Protein AF-A0A3D1SUF3-F1 (afdb_monomer)

Nearest PDB structures (foldseek):
  3ow8-assembly1_A  TM=9.726E-01  e=8.743E-12  Homo sapiens
  2co0-assembly2_C  TM=9.734E-01  e=1.082E-10  Homo sapiens
  3mxx-assembly1_A  TM=9.698E-01  e=1.025E-10  Homo sapiens
  4cy5-assembly1_A  TM=9.777E-01  e=2.897E-10  Drosophila melanogaster
  7n61-assembly1_0D  TM=6.664E-01  e=2.583E-09  Chlamydomonas reinhardtii

pLDDT: mean 94.53, std 3.99, range [76.62, 98.44]

Foldseek 3Di:
DAQLVNQWDWDWAQQQKIWIAGPVVRDTPDIARNVQGGWQEWEAQLVRQWIWTWHQCQWIWIAGPVVSDGPDIAPHDNGGWNYWYADNVNQWIWIDGPNGWIWIAGPVVRDTPDID

Solvent-accessible surface area (backbone atoms only — not comparable to full-atom values): 6037 Å² total; per-residue (Å²): 79,61,31,72,86,57,54,35,36,45,44,54,37,77,84,14,37,36,39,33,28,34,58,86,78,76,37,82,75,47,76,45,76,66,82,34,40,33,35,69,21,54,26,45,26,62,85,51,50,39,36,38,38,17,15,58,68,8,31,34,39,34,28,36,61,92,80,71,39,77,77,44,77,38,91,65,43,95,26,41,32,65,39,46,42,48,36,85,81,47,54,31,36,40,38,31,30,76,67,75,40,38,38,34,30,34,60,88,78,65,41,81,72,47,80,84

Mean predicted aligned error: 2.92 Å

Secondary structure (DSSP, 8-state):
-B-TTSSEEEEE-TTSEEEEEETTTTEEEEEEE-SSSS--EEEE-TTSSEEEEE-TTS-EEEEETTTTEEEEEE---SS-EEEEEE-TTSSEEEEEETTS-EEEEETTT--EEEE-

Structure (mmCIF, N/CA/C/O backbone):
data_AF-A0A3D1SUF3-F1
#
_entry.id   AF-A0A3D1SUF3-F1
#
loop_
_atom_site.group_PDB
_atom_site.id
_atom_site.type_symbol
_atom_site.label_atom_id
_atom_site.label_alt_id
_atom_site.label_comp_id
_atom_site.label_asym_id
_atom_site.label_entity_id
_atom_site.label_seq_id
_atom_site.pdbx_PDB_ins_code
_atom_site.Cartn_x
_atom_site.Cartn_y
_atom_site.Cartn_z
_atom_site.occupancy
_atom_site.B_iso_or_equiv
_atom_site.auth_seq_id
_atom_site.auth_comp_id
_atom_site.auth_asym_id
_atom_site.auth_atom_id
_atom_site.pdbx_PDB_model_num
ATOM 1 N N . ALA A 1 1 ? -5.799 10.281 4.365 1.00 94.00 1 ALA A N 1
ATOM 2 C CA . ALA A 1 1 ? -6.679 9.408 3.563 1.00 94.00 1 ALA A CA 1
ATOM 3 C C . ALA A 1 1 ? -7.721 8.761 4.471 1.00 94.00 1 ALA A C 1
ATOM 5 O O . ALA A 1 1 ? -7.335 8.143 5.459 1.00 94.00 1 ALA A O 1
ATOM 6 N N . PHE A 1 2 ? -9.012 8.923 4.173 1.00 97.25 2 PHE A N 1
ATOM 7 C CA . PHE A 1 2 ? -10.085 8.239 4.905 1.00 97.25 2 PHE A CA 1
ATOM 8 C C . PHE A 1 2 ? -10.158 6.762 4.514 1.00 97.25 2 PHE A C 1
ATOM 10 O O . PHE A 1 2 ? -9.961 6.434 3.341 1.00 97.25 2 PHE A O 1
ATOM 17 N N . ALA A 1 3 ? -10.454 5.901 5.486 1.00 96.81 3 ALA A N 1
ATOM 18 C CA . ALA A 1 3 ? -10.879 4.534 5.221 1.00 96.81 3 ALA A CA 1
ATOM 19 C C . ALA A 1 3 ? -12.229 4.529 4.470 1.00 96.81 3 ALA A C 1
ATOM 21 O O . ALA A 1 3 ? -12.976 5.507 4.563 1.00 96.81 3 ALA A O 1
ATOM 22 N N . PRO A 1 4 ? -12.568 3.460 3.724 1.00 96.56 4 PRO A N 1
ATOM 23 C CA . PRO A 1 4 ? -13.765 3.429 2.875 1.00 96.56 4 PRO A CA 1
ATOM 24 C C . PRO A 1 4 ? -15.084 3.607 3.636 1.00 96.56 4 PRO A C 1
ATOM 26 O O . PRO A 1 4 ? -16.040 4.152 3.094 1.00 96.56 4 PRO A O 1
ATOM 29 N N . ASP A 1 5 ? -15.130 3.158 4.889 1.00 96.12 5 ASP A N 1
ATOM 30 C CA . ASP A 1 5 ? -16.277 3.302 5.790 1.00 96.12 5 ASP A CA 1
ATOM 31 C C . ASP A 1 5 ? -16.317 4.665 6.509 1.00 96.12 5 ASP A C 1
ATOM 33 O O . ASP A 1 5 ? -17.262 4.954 7.240 1.00 96.12 5 ASP A O 1
ATOM 37 N N . GLY A 1 6 ? -15.287 5.497 6.324 1.00 95.81 6 GLY A N 1
ATOM 38 C CA . GLY A 1 6 ? -15.130 6.797 6.969 1.00 95.81 6 GLY A CA 1
ATOM 39 C C . GLY A 1 6 ? -14.806 6.742 8.464 1.00 95.81 6 GLY A C 1
ATOM 40 O O . GLY A 1 6 ? -14.712 7.798 9.087 1.00 95.81 6 GLY A O 1
ATOM 41 N N . SER A 1 7 ? -14.620 5.559 9.059 1.00 96.06 7 SER A N 1
ATOM 42 C CA . SER A 1 7 ? -14.416 5.424 10.509 1.00 96.06 7 SER A CA 1
ATOM 43 C C . SER A 1 7 ? -13.001 5.808 10.947 1.00 96.06 7 SER A C 1
ATOM 45 O O . SER A 1 7 ? -12.801 6.309 12.059 1.00 96.06 7 SER A O 1
ATOM 47 N N . LEU A 1 8 ? -12.024 5.611 10.056 1.00 97.12 8 LEU A N 1
ATOM 48 C CA . LEU A 1 8 ? -10.613 5.890 10.294 1.00 97.12 8 LEU A CA 1
ATOM 49 C C . LEU A 1 8 ? -10.055 6.929 9.320 1.00 97.12 8 LEU A C 1
ATOM 51 O O . LEU A 1 8 ? -10.396 6.967 8.136 1.00 97.12 8 LEU A O 1
ATOM 55 N N . LEU A 1 9 ? -9.114 7.727 9.818 1.00 97.06 9 LEU A N 1
ATOM 56 C CA . LEU A 1 9 ? -8.300 8.644 9.034 1.00 97.06 9 LEU A CA 1
ATOM 57 C C . LEU A 1 9 ? -6.825 8.267 9.180 1.00 97.06 9 LEU A C 1
ATOM 59 O O . LEU A 1 9 ? -6.279 8.277 10.280 1.00 97.06 9 LEU A O 1
ATOM 63 N N . ALA A 1 10 ? -6.175 7.973 8.056 1.00 96.38 10 ALA A N 1
ATOM 64 C CA . ALA A 1 10 ? -4.727 7.834 7.979 1.00 96.38 10 ALA A CA 1
ATOM 65 C C . ALA A 1 10 ? -4.079 9.180 7.641 1.00 96.38 10 ALA A C 1
ATOM 67 O O . ALA A 1 10 ? -4.452 9.830 6.657 1.00 96.38 10 ALA A O 1
ATOM 68 N N . HIS A 1 11 ? -3.089 9.567 8.430 1.00 93.50 11 HIS A N 1
ATOM 69 C CA . HIS A 1 11 ? -2.257 10.745 8.241 1.00 93.50 11 HIS A CA 1
ATOM 70 C C . HIS A 1 11 ? -0.793 10.308 8.190 1.00 93.50 11 HIS A C 1
ATOM 72 O O . HIS A 1 11 ? -0.360 9.546 9.046 1.00 93.50 11 HIS A O 1
ATOM 78 N N . GLY A 1 12 ? -0.045 10.785 7.201 1.00 90.62 12 GLY A N 1
ATOM 79 C CA . GLY A 1 12 ? 1.389 10.558 7.063 1.00 90.62 12 GLY A CA 1
ATOM 80 C C . GLY A 1 12 ? 2.091 11.906 7.004 1.00 90.62 12 GLY A C 1
ATOM 81 O O . GLY A 1 12 ? 1.540 12.837 6.414 1.00 90.62 12 GLY A O 1
ATOM 82 N N . GLY A 1 13 ? 3.250 12.015 7.647 1.00 84.25 13 GLY A N 1
ATOM 83 C CA . GLY A 1 13 ? 4.026 13.252 7.716 1.00 84.25 13 GLY A CA 1
ATOM 84 C C . GLY A 1 13 ? 5.508 13.051 7.407 1.00 84.25 13 GLY A C 1
ATOM 85 O O . GLY A 1 13 ? 5.945 11.970 7.002 1.00 84.25 13 GLY A O 1
ATOM 86 N N . ASP A 1 14 ? 6.285 14.112 7.625 1.00 87.31 14 ASP A N 1
ATOM 87 C CA . ASP A 1 14 ? 7.736 14.136 7.388 1.00 87.31 14 ASP A CA 1
ATOM 88 C C . ASP A 1 14 ? 8.538 13.359 8.446 1.00 87.31 14 ASP A C 1
ATOM 90 O O . ASP A 1 14 ? 9.717 13.066 8.255 1.00 87.31 14 ASP A O 1
ATOM 94 N N . ASP A 1 15 ? 7.898 12.983 9.553 1.00 88.31 15 ASP A N 1
ATOM 95 C CA . ASP A 1 15 ? 8.476 12.211 10.657 1.00 88.31 15 ASP A CA 1
ATOM 96 C C . ASP A 1 15 ? 8.566 10.699 10.374 1.00 88.31 15 ASP A C 1
ATOM 98 O O . ASP A 1 15 ? 8.943 9.923 11.253 1.00 88.31 15 ASP A O 1
ATOM 102 N N . ALA A 1 16 ? 8.245 10.277 9.146 1.00 88.56 16 ALA A N 1
ATOM 103 C CA . ALA A 1 16 ? 8.172 8.880 8.719 1.00 88.56 16 ALA A CA 1
ATOM 104 C C . ALA A 1 16 ? 7.161 8.033 9.507 1.00 88.56 16 ALA A C 1
ATOM 106 O O . ALA A 1 16 ? 7.254 6.799 9.530 1.00 88.56 16 ALA A O 1
ATOM 107 N N . LEU A 1 17 ? 6.189 8.683 10.149 1.00 92.75 17 LEU A N 1
ATOM 108 C CA . LEU A 1 17 ? 5.110 8.023 10.860 1.00 92.75 17 LEU A CA 1
ATOM 109 C C . LEU A 1 17 ? 3.813 8.116 10.066 1.00 92.75 17 LEU A C 1
ATOM 111 O O . LEU A 1 17 ? 3.513 9.101 9.390 1.00 92.75 17 LEU A O 1
ATOM 115 N N . ILE A 1 18 ? 3.011 7.067 10.204 1.00 94.81 18 ILE A N 1
ATOM 116 C CA . ILE A 1 18 ? 1.623 7.043 9.772 1.00 94.81 18 ILE A CA 1
ATOM 117 C C . ILE A 1 18 ? 0.774 6.925 11.026 1.00 94.81 18 ILE A C 1
ATOM 119 O O . ILE A 1 18 ? 0.837 5.936 11.755 1.00 94.81 18 ILE A O 1
ATOM 123 N N . GLN A 1 19 ? -0.029 7.943 11.275 1.00 95.56 19 GLN A N 1
ATOM 124 C CA . GLN A 1 19 ? -0.963 8.002 12.382 1.00 95.56 19 GLN A CA 1
ATOM 125 C C . GLN A 1 19 ? -2.363 7.643 11.895 1.00 95.56 19 GLN A C 1
ATOM 127 O O . GLN A 1 19 ? -2.852 8.190 10.906 1.00 95.56 19 GLN A O 1
ATOM 132 N N . ILE A 1 20 ? -3.017 6.733 12.609 1.00 96.25 20 ILE A N 1
ATOM 133 C CA . ILE A 1 20 ? -4.388 6.304 12.353 1.00 96.25 20 ILE A CA 1
ATOM 134 C C . ILE A 1 20 ? -5.277 6.848 13.462 1.00 96.25 20 ILE A C 1
ATOM 136 O O . ILE A 1 20 ? -5.095 6.526 14.639 1.00 96.25 20 ILE A O 1
ATOM 140 N N . TRP A 1 21 ? -6.251 7.653 13.068 1.00 97.31 21 TRP A N 1
ATOM 141 C CA . TRP A 1 21 ? -7.182 8.333 13.953 1.00 97.31 21 TRP A CA 1
ATOM 142 C C . TRP A 1 21 ? -8.578 7.750 13.796 1.00 97.31 21 TRP A C 1
ATOM 144 O O . TRP A 1 21 ? -9.008 7.473 12.677 1.00 97.31 21 TRP A O 1
ATOM 154 N N . ASN A 1 22 ? -9.297 7.597 14.904 1.00 96.81 22 ASN A N 1
ATOM 155 C CA . ASN A 1 22 ? -10.732 7.371 14.859 1.00 96.81 22 ASN A CA 1
ATOM 156 C C . ASN A 1 22 ? -11.426 8.712 14.619 1.00 96.81 22 ASN A C 1
ATOM 158 O O . ASN A 1 22 ? -11.222 9.664 15.370 1.00 96.81 22 ASN A O 1
ATOM 162 N N . VAL A 1 23 ? -12.242 8.773 13.572 1.00 96.31 23 VAL A N 1
ATOM 163 C CA . VAL A 1 23 ? -12.883 10.017 13.132 1.00 96.31 23 VAL A CA 1
ATOM 164 C C . VAL A 1 23 ? -13.996 10.446 14.084 1.00 96.31 23 VAL A C 1
ATOM 166 O O . VAL A 1 23 ? -14.189 11.633 14.300 1.00 96.31 23 VAL A O 1
ATOM 169 N N . THR A 1 24 ? -14.726 9.495 14.671 1.00 96.12 24 THR A N 1
ATOM 170 C CA . THR A 1 24 ? -15.872 9.798 15.544 1.00 96.12 24 THR A CA 1
ATOM 171 C C . THR A 1 24 ? -15.433 10.216 16.942 1.00 96.12 24 THR A C 1
ATOM 173 O O . THR A 1 24 ? -16.017 11.127 17.519 1.00 96.12 24 THR A O 1
ATOM 176 N N . SER A 1 25 ? -14.430 9.541 17.506 1.00 96.19 25 SER A N 1
ATOM 177 C CA . SER A 1 25 ? -13.934 9.842 18.852 1.00 96.19 25 SER A CA 1
ATOM 178 C C . SER A 1 25 ? -12.787 10.848 18.877 1.00 96.19 25 SER A C 1
ATOM 180 O O . SER A 1 25 ? -12.364 11.221 19.965 1.00 96.19 25 SER A O 1
ATOM 182 N N . GLU A 1 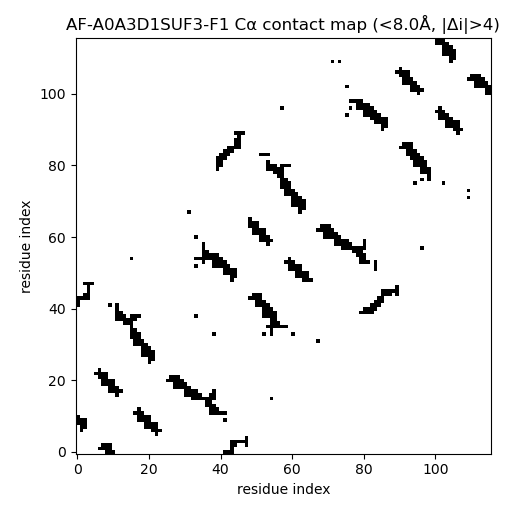26 ? -12.267 11.255 17.716 1.00 95.38 26 GLU A N 1
ATOM 183 C CA . G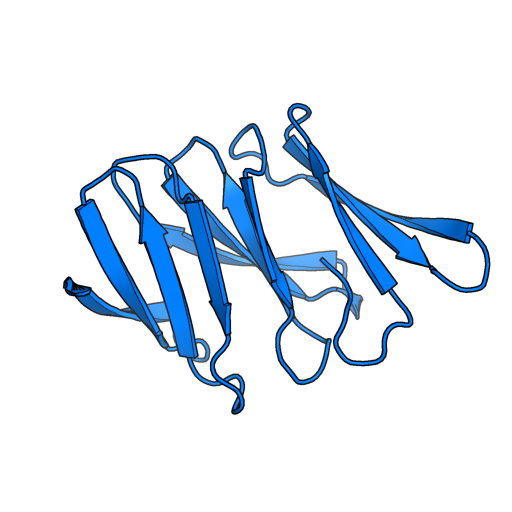LU A 1 26 ? -11.133 12.183 17.577 1.00 95.38 26 GLU A CA 1
ATOM 184 C C . GLU A 1 26 ? -9.870 11.724 18.329 1.00 95.38 26 GLU A C 1
ATOM 186 O O . GLU A 1 26 ? -9.074 12.519 18.828 1.00 95.38 26 GLU A O 1
ATOM 191 N N . THR A 1 27 ? -9.663 10.409 18.417 1.00 96.81 27 THR A N 1
ATOM 192 C CA . THR A 1 27 ? -8.539 9.818 19.150 1.00 96.81 27 THR A CA 1
ATOM 193 C C . THR A 1 27 ? -7.540 9.151 18.219 1.00 96.81 27 THR A C 1
ATOM 195 O O . THR A 1 27 ? -7.904 8.486 17.246 1.00 96.81 27 THR A O 1
ATOM 198 N N . LEU A 1 28 ? -6.257 9.273 18.561 1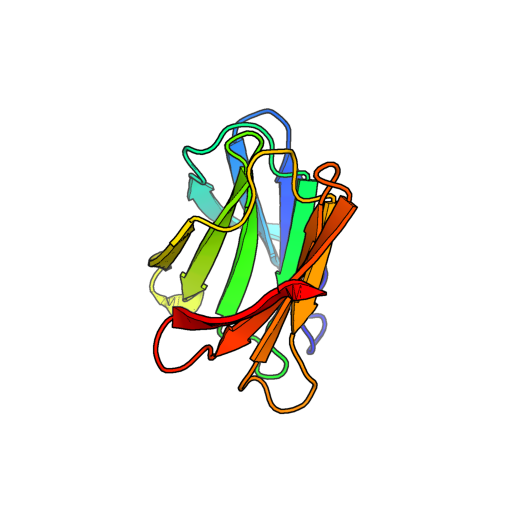.00 96.12 28 LEU A N 1
ATOM 199 C CA . LEU A 1 28 ? -5.197 8.486 17.945 1.00 96.12 28 LEU A CA 1
ATOM 200 C C . LEU A 1 28 ? -5.341 7.020 18.378 1.00 96.12 28 LEU A C 1
ATOM 202 O O . LEU A 1 28 ? -5.269 6.702 19.564 1.00 96.12 28 LEU A O 1
ATOM 206 N N . VAL A 1 29 ? -5.528 6.126 17.410 1.00 94.50 29 VAL A N 1
ATOM 207 C CA . VAL A 1 29 ? -5.695 4.682 17.640 1.00 94.50 29 VAL A CA 1
ATOM 208 C C . VAL A 1 29 ? -4.358 3.958 17.514 1.00 94.50 29 VAL A C 1
ATOM 210 O O . VAL A 1 29 ? -4.082 2.992 18.231 1.00 94.50 29 VAL A O 1
ATOM 213 N N . GLN A 1 30 ? -3.524 4.398 16.570 1.00 92.81 30 GLN A N 1
ATOM 214 C CA . GLN A 1 30 ? -2.314 3.680 16.203 1.00 92.81 30 GLN A CA 1
ATOM 215 C C . GLN A 1 30 ? -1.309 4.563 15.475 1.00 92.81 30 GLN A C 1
ATOM 217 O O . GLN A 1 30 ? -1.682 5.442 14.706 1.00 92.81 30 GLN A O 1
ATOM 222 N N . THR A 1 31 ? -0.033 4.237 15.662 1.00 93.81 31 THR A N 1
ATOM 223 C CA . THR A 1 31 ? 1.082 4.799 14.905 1.00 93.81 31 THR A CA 1
ATOM 224 C C . THR A 1 31 ? 1.861 3.657 14.262 1.00 93.81 31 THR A C 1
ATOM 226 O O . THR A 1 31 ? 2.204 2.684 14.934 1.00 93.81 31 THR A O 1
ATOM 229 N N . LEU A 1 32 ? 2.116 3.763 12.963 1.00 92.25 32 LEU A N 1
ATOM 230 C CA . LEU A 1 32 ? 2.963 2.872 12.176 1.00 92.25 32 LEU A CA 1
ATOM 231 C C . LEU A 1 32 ? 4.226 3.639 11.790 1.00 92.25 32 LEU A C 1
ATOM 233 O O . LEU A 1 32 ? 4.149 4.824 11.477 1.00 92.25 32 LEU A O 1
ATOM 237 N N . ALA A 1 33 ? 5.379 2.981 11.804 1.00 89.50 33 ALA A N 1
ATOM 238 C CA . ALA A 1 33 ? 6.631 3.606 11.400 1.00 89.50 33 ALA A CA 1
ATOM 239 C C . ALA A 1 33 ? 6.995 3.140 9.989 1.00 89.50 33 ALA A C 1
ATOM 241 O O . ALA A 1 33 ? 7.368 1.981 9.816 1.00 89.50 33 ALA A O 1
ATOM 242 N N . ASP A 1 34 ? 6.894 4.029 8.997 1.00 79.88 34 ASP A N 1
ATOM 243 C CA . ASP A 1 34 ? 7.153 3.705 7.591 1.00 79.88 34 ASP A CA 1
ATOM 244 C C . ASP A 1 34 ? 8.635 3.394 7.349 1.00 79.88 34 ASP A C 1
ATOM 246 O O . ASP A 1 34 ? 8.961 2.601 6.481 1.00 79.88 34 ASP A O 1
ATOM 250 N N . GLN A 1 35 ? 9.557 3.926 8.160 1.00 80.25 35 GLN A N 1
ATOM 251 C CA . GLN A 1 35 ? 11.016 3.737 8.025 1.00 80.25 35 GLN A CA 1
ATOM 252 C C . GLN A 1 35 ? 11.606 4.217 6.676 1.00 80.25 35 GLN A C 1
ATOM 254 O O . GLN A 1 35 ? 12.825 4.232 6.532 1.00 80.25 35 GLN A O 1
ATOM 259 N N . GLY A 1 36 ? 10.785 4.619 5.697 1.00 76.62 36 GLY A N 1
ATOM 260 C CA . GLY A 1 36 ? 11.191 5.105 4.373 1.00 76.62 36 GLY A CA 1
ATOM 261 C C . GLY A 1 36 ? 11.324 6.624 4.251 1.00 76.62 36 GLY A C 1
ATOM 262 O O . GLY A 1 36 ? 11.472 7.137 3.141 1.00 76.62 36 GLY A O 1
ATOM 263 N N . GLY A 1 37 ? 11.257 7.351 5.370 1.00 85.69 37 GLY A N 1
ATOM 264 C CA . GLY A 1 37 ? 11.211 8.815 5.394 1.00 85.69 37 GLY A CA 1
ATOM 265 C C . GLY A 1 37 ? 9.786 9.355 5.261 1.00 85.69 37 GLY A C 1
ATOM 266 O O . GLY A 1 37 ? 8.830 8.662 5.603 1.00 85.69 37 GLY A O 1
ATOM 267 N N . ALA A 1 38 ? 9.653 10.596 4.785 1.00 86.81 38 ALA A N 1
ATOM 268 C CA . ALA A 1 38 ? 8.365 11.278 4.679 1.00 86.81 38 ALA A CA 1
ATOM 269 C C . ALA A 1 38 ? 7.354 10.490 3.838 1.00 86.81 38 ALA A C 1
ATOM 271 O O . ALA A 1 38 ? 7.688 9.968 2.770 1.00 86.81 38 ALA A O 1
ATOM 272 N N . VAL A 1 39 ? 6.112 10.435 4.321 1.00 92.06 39 VAL A N 1
ATOM 273 C CA . VAL A 1 39 ? 5.025 9.711 3.660 1.00 92.06 39 VAL A CA 1
ATOM 274 C C . VAL A 1 39 ? 4.228 10.664 2.772 1.00 92.06 39 VAL A C 1
ATOM 276 O O . VAL A 1 39 ? 3.525 11.538 3.271 1.00 92.06 39 VAL A O 1
ATOM 279 N N . HIS A 1 40 ? 4.299 10.477 1.452 1.00 90.38 40 HIS A N 1
ATOM 280 C CA . HIS A 1 40 ? 3.693 11.407 0.485 1.00 90.38 40 HIS A CA 1
ATOM 281 C C . HIS A 1 40 ? 2.341 10.980 -0.066 1.00 90.38 40 HIS A C 1
ATOM 283 O O . HIS A 1 40 ? 1.483 11.823 -0.326 1.00 90.38 40 HIS A O 1
ATOM 289 N N . ALA A 1 41 ? 2.144 9.681 -0.265 1.00 93.69 41 ALA A N 1
ATOM 290 C CA . ALA A 1 41 ? 0.899 9.145 -0.776 1.00 93.69 41 ALA A CA 1
ATOM 291 C C . ALA A 1 41 ? 0.426 7.999 0.108 1.00 93.69 41 ALA A C 1
ATOM 293 O O . ALA A 1 41 ? 1.215 7.242 0.676 1.00 93.69 41 ALA A O 1
ATOM 294 N N . MET A 1 42 ? -0.894 7.889 0.223 1.00 96.38 42 MET A N 1
ATOM 295 C CA . MET A 1 42 ? -1.558 6.831 0.968 1.00 96.38 42 MET A CA 1
ATOM 296 C C . MET A 1 42 ? -2.842 6.429 0.257 1.00 96.38 42 MET A C 1
ATOM 298 O O . MET A 1 42 ? -3.570 7.290 -0.238 1.00 96.38 42 MET A O 1
ATOM 302 N N . ALA A 1 43 ? -3.154 5.138 0.272 1.00 97.75 43 ALA A N 1
ATOM 303 C CA . ALA A 1 43 ? -4.401 4.614 -0.264 1.00 97.75 43 ALA A CA 1
ATOM 304 C C . ALA A 1 43 ? -4.925 3.480 0.610 1.00 97.75 43 ALA A C 1
ATOM 306 O O . ALA A 1 43 ? -4.191 2.547 0.928 1.00 97.75 43 ALA A O 1
ATOM 307 N N . TRP A 1 44 ? -6.203 3.542 0.967 1.00 98.25 44 TRP A N 1
ATOM 308 C CA . TRP A 1 44 ? -6.878 2.426 1.616 1.00 98.25 44 TRP A CA 1
ATOM 309 C C . TRP A 1 44 ? -7.338 1.410 0.579 1.00 98.25 44 TRP A C 1
ATOM 311 O O . TRP A 1 44 ? -7.793 1.768 -0.510 1.00 98.25 44 TRP A O 1
ATOM 321 N N . SER A 1 45 ? -7.239 0.138 0.941 1.00 97.75 45 SER A N 1
ATOM 322 C CA . SER A 1 45 ? -7.942 -0.927 0.233 1.00 97.75 45 SER A CA 1
ATOM 323 C C . SER A 1 45 ? -9.461 -0.761 0.382 1.00 97.75 45 SER A C 1
ATOM 325 O O . SER A 1 45 ? -9.918 -0.231 1.397 1.00 97.75 45 SER A O 1
ATOM 327 N N . PRO A 1 46 ? -10.265 -1.221 -0.594 1.00 97.12 46 PRO A N 1
ATOM 328 C CA . PRO A 1 46 ? -11.720 -1.041 -0.577 1.00 97.12 46 PRO A CA 1
ATOM 329 C C . PRO A 1 46 ? -12.433 -1.728 0.592 1.00 97.12 46 PRO A C 1
ATOM 331 O O . PRO A 1 46 ? -13.519 -1.303 0.970 1.00 97.12 46 PRO A O 1
ATOM 334 N N . ASP A 1 47 ? -11.837 -2.777 1.165 1.00 96.12 47 ASP A N 1
ATOM 335 C CA . ASP A 1 47 ? -12.366 -3.463 2.347 1.00 96.12 47 ASP A CA 1
ATOM 336 C C . ASP A 1 47 ? -11.890 -2.841 3.674 1.00 96.12 47 ASP A C 1
ATOM 338 O O . ASP A 1 47 ? -12.273 -3.311 4.743 1.00 96.12 47 ASP A O 1
ATOM 342 N N . GLY A 1 48 ? -11.057 -1.795 3.610 1.00 95.88 48 GLY A N 1
ATOM 343 C CA . GLY A 1 48 ? -10.536 -1.068 4.764 1.00 95.88 48 GLY A CA 1
ATOM 344 C C . GLY A 1 48 ? -9.490 -1.825 5.584 1.00 95.88 48 GLY A C 1
ATOM 345 O O . GLY A 1 48 ? -9.078 -1.327 6.629 1.00 95.88 48 GLY A O 1
ATOM 346 N N . LYS A 1 49 ? -9.035 -3.010 5.156 1.00 95.06 49 LYS A N 1
ATOM 347 C CA . LYS A 1 49 ? -8.109 -3.831 5.961 1.00 95.06 49 LYS A CA 1
ATOM 348 C C . LYS A 1 49 ? -6.651 -3.467 5.743 1.00 95.06 49 LYS A C 1
ATOM 350 O O . LYS A 1 49 ? -5.845 -3.517 6.676 1.00 95.06 49 LYS A O 1
ATOM 355 N N . LEU A 1 50 ? -6.326 -3.119 4.502 1.00 96.88 50 LEU A N 1
ATOM 356 C CA . LEU A 1 50 ? -4.989 -2.729 4.082 1.00 96.88 50 LEU A CA 1
ATOM 357 C C . LEU A 1 50 ? -4.883 -1.223 3.859 1.00 96.88 50 LEU A C 1
ATOM 359 O O . LEU A 1 50 ? -5.788 -0.603 3.292 1.00 96.88 50 LEU A O 1
ATOM 363 N N . LEU A 1 51 ? -3.727 -0.677 4.216 1.00 97.50 51 LEU A N 1
ATOM 364 C CA . LEU A 1 51 ? -3.294 0.670 3.866 1.00 97.50 51 LEU A CA 1
ATOM 365 C C . LEU A 1 51 ? -1.982 0.567 3.093 1.00 97.50 51 LEU A C 1
ATOM 367 O O . LEU A 1 51 ? -1.030 -0.035 3.579 1.00 97.50 51 LEU A O 1
ATOM 371 N N . ALA A 1 52 ? -1.920 1.156 1.906 1.00 97.50 52 ALA A N 1
ATOM 372 C CA . ALA A 1 52 ? -0.666 1.370 1.201 1.00 97.50 52 ALA A CA 1
ATOM 373 C C . ALA A 1 52 ? -0.145 2.772 1.525 1.00 97.50 52 ALA A C 1
ATOM 375 O O . ALA A 1 52 ? -0.916 3.733 1.490 1.00 97.50 52 ALA A O 1
ATOM 376 N N . SER A 1 53 ? 1.146 2.887 1.805 1.00 96.50 53 SER A N 1
ATOM 377 C CA . SER A 1 53 ? 1.869 4.145 1.991 1.00 96.50 53 SER A CA 1
ATOM 378 C C . SER A 1 53 ? 3.098 4.183 1.100 1.00 96.50 53 SER A C 1
ATOM 380 O O . SER A 1 53 ? 3.611 3.138 0.696 1.00 96.50 53 SER A O 1
ATOM 382 N N . SER A 1 54 ? 3.585 5.381 0.793 1.00 94.38 54 SER A N 1
ATOM 383 C CA . SER A 1 54 ? 4.846 5.539 0.079 1.00 94.38 54 SER A CA 1
ATOM 384 C C . SER A 1 54 ? 5.792 6.524 0.742 1.00 94.38 54 SER A C 1
ATOM 386 O O . SER A 1 54 ? 5.376 7.629 1.097 1.00 94.38 54 SER A O 1
ATOM 388 N N . GLY A 1 55 ? 7.063 6.132 0.826 1.00 86.88 55 GLY A N 1
ATOM 389 C CA . GLY A 1 55 ? 8.144 6.929 1.401 1.00 86.88 55 GLY A CA 1
ATOM 390 C C . GLY A 1 55 ? 8.975 7.693 0.363 1.00 86.88 55 GLY A C 1
ATOM 391 O O . GLY A 1 55 ? 8.845 7.501 -0.853 1.00 86.88 55 GLY A O 1
ATOM 392 N N . PHE A 1 56 ? 9.894 8.529 0.853 1.00 86.44 56 PHE A N 1
ATOM 393 C CA . PHE A 1 56 ? 10.925 9.182 0.035 1.00 86.44 56 PHE A CA 1
ATOM 394 C C . PHE A 1 56 ? 11.912 8.200 -0.599 1.00 86.44 56 PHE A C 1
ATOM 396 O O . PHE A 1 56 ? 12.514 8.510 -1.627 1.00 86.44 56 PHE A O 1
ATOM 403 N N . ASP A 1 57 ? 12.062 7.012 -0.018 1.00 89.38 57 ASP A N 1
ATOM 404 C CA . ASP A 1 57 ? 12.890 5.931 -0.551 1.00 89.38 57 ASP A CA 1
ATOM 405 C C . ASP A 1 57 ? 12.337 5.294 -1.842 1.00 89.38 57 ASP A C 1
ATOM 407 O O . ASP A 1 57 ? 12.937 4.358 -2.366 1.00 89.38 57 ASP A O 1
ATOM 411 N N . GLY A 1 58 ? 11.207 5.787 -2.364 1.00 91.38 58 GLY A N 1
ATOM 412 C CA . GLY A 1 58 ? 10.584 5.283 -3.589 1.00 91.38 58 GLY A CA 1
ATOM 413 C C . GLY A 1 58 ? 9.895 3.931 -3.404 1.00 91.38 58 GLY A C 1
ATOM 414 O O . GLY A 1 58 ? 9.407 3.352 -4.377 1.00 91.38 58 GLY A O 1
ATOM 415 N N . ARG A 1 59 ? 9.832 3.420 -2.169 1.00 94.81 59 ARG A N 1
ATOM 416 C CA . ARG A 1 59 ? 9.171 2.159 -1.840 1.00 94.81 59 ARG A CA 1
ATOM 417 C C . ARG A 1 59 ? 7.722 2.387 -1.450 1.00 94.81 59 ARG A C 1
ATOM 419 O O . ARG A 1 59 ? 7.329 3.455 -0.979 1.00 94.81 59 ARG A O 1
ATOM 426 N N . ILE A 1 60 ? 6.934 1.335 -1.632 1.00 96.81 60 ILE A N 1
ATOM 427 C CA . ILE A 1 60 ? 5.548 1.279 -1.175 1.00 96.81 60 ILE A CA 1
ATOM 428 C C . ILE A 1 60 ? 5.463 0.229 -0.087 1.00 96.81 60 ILE A C 1
ATOM 430 O O . ILE A 1 60 ? 5.936 -0.890 -0.271 1.00 96.81 60 ILE A O 1
ATOM 434 N N . ARG A 1 61 ? 4.838 0.572 1.031 1.00 96.06 61 ARG A N 1
ATOM 435 C CA . ARG A 1 61 ? 4.606 -0.351 2.139 1.00 96.06 61 ARG A CA 1
ATOM 436 C C . ARG A 1 61 ? 3.124 -0.617 2.274 1.00 96.06 61 ARG A C 1
ATOM 438 O O . ARG A 1 61 ? 2.310 0.295 2.160 1.00 96.06 61 ARG A O 1
ATOM 445 N N . VAL A 1 62 ? 2.779 -1.880 2.481 1.00 96.94 62 VAL A N 1
ATOM 446 C CA . VAL A 1 62 ? 1.398 -2.339 2.617 1.00 96.94 62 VAL A CA 1
ATOM 447 C C . VAL A 1 62 ? 1.210 -2.853 4.031 1.00 96.94 62 VAL A C 1
ATOM 449 O O . VAL A 1 62 ? 1.860 -3.808 4.456 1.00 96.94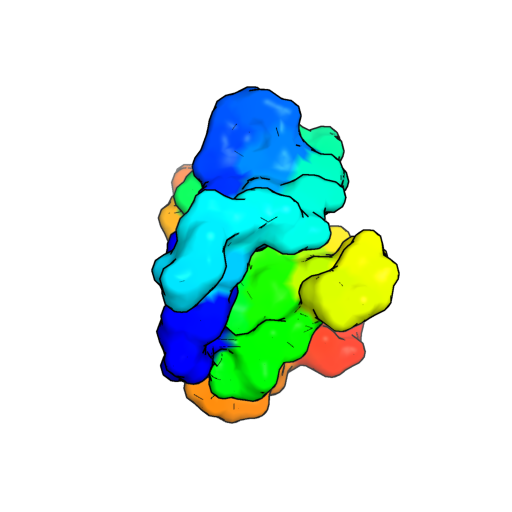 62 VAL A O 1
ATOM 452 N N . TRP A 1 63 ? 0.305 -2.209 4.750 1.00 96.50 63 TRP A N 1
ATOM 453 C CA . TRP A 1 63 ? 0.059 -2.425 6.165 1.00 96.50 63 TRP A CA 1
ATOM 454 C C . TRP A 1 63 ? -1.268 -3.128 6.367 1.00 96.50 63 TRP A C 1
ATOM 456 O O . TRP A 1 63 ? -2.283 -2.679 5.841 1.00 96.50 63 TRP A O 1
ATOM 466 N N . GLU A 1 64 ? -1.276 -4.171 7.186 1.00 96.00 64 GLU A N 1
ATOM 467 C CA . GLU A 1 64 ? -2.499 -4.697 7.777 1.00 96.00 64 GLU A CA 1
ATOM 468 C C . GLU A 1 64 ? -2.811 -3.916 9.053 1.00 96.00 64 GLU A C 1
ATOM 470 O O . GLU A 1 64 ? -2.075 -3.979 10.043 1.00 96.00 64 GLU A O 1
ATOM 475 N N . ILE A 1 65 ? -3.910 -3.162 9.035 1.00 92.44 65 ILE A N 1
ATOM 476 C CA . ILE A 1 65 ? -4.216 -2.208 10.107 1.00 92.44 65 ILE A CA 1
ATOM 477 C C . ILE A 1 65 ? -4.579 -2.914 11.409 1.00 92.44 65 ILE A C 1
ATOM 479 O O . ILE A 1 65 ? -4.085 -2.515 12.461 1.00 92.44 65 ILE A O 1
ATOM 483 N N . GLN A 1 66 ? -5.367 -3.991 11.341 1.00 90.81 66 GLN A N 1
ATOM 484 C CA . GLN A 1 66 ? -5.845 -4.713 12.524 1.00 90.81 66 GLN A CA 1
ATOM 485 C C . GLN A 1 66 ? -4.696 -5.238 13.397 1.00 90.81 66 GLN A C 1
ATOM 487 O O . GLN A 1 66 ? -4.731 -5.087 14.617 1.00 90.81 66 GLN A O 1
ATOM 492 N N . ASN A 1 67 ? -3.671 -5.822 12.770 1.00 90.69 67 ASN A N 1
ATOM 493 C CA . ASN A 1 67 ? -2.544 -6.432 13.478 1.00 90.69 67 ASN A CA 1
ATOM 494 C C . ASN A 1 67 ? -1.301 -5.536 13.531 1.00 90.69 67 ASN A C 1
ATOM 496 O O . ASN A 1 67 ? -0.330 -5.879 14.201 1.00 90.69 67 ASN A O 1
ATOM 500 N N . LYS A 1 68 ? -1.338 -4.365 12.882 1.00 91.31 68 LYS A N 1
ATOM 501 C CA . LYS A 1 68 ? -0.235 -3.389 12.844 1.00 91.31 68 LYS A CA 1
ATOM 502 C C . LYS A 1 68 ? 1.029 -3.932 12.169 1.00 91.31 68 LYS A C 1
ATOM 504 O O . LYS A 1 68 ? 2.143 -3.573 12.545 1.00 91.31 68 LYS A O 1
ATOM 509 N N . ILE A 1 69 ? 0.860 -4.805 11.179 1.00 92.94 69 ILE A N 1
ATOM 510 C CA . ILE A 1 69 ? 1.964 -5.506 10.513 1.00 92.94 69 ILE A CA 1
ATOM 511 C C . ILE A 1 69 ? 2.207 -4.886 9.138 1.00 92.94 69 ILE A C 1
ATOM 513 O O . ILE A 1 69 ? 1.270 -4.688 8.366 1.00 92.94 69 ILE A O 1
ATOM 517 N N . CYS A 1 70 ? 3.474 -4.620 8.811 1.00 94.44 70 CYS A N 1
ATOM 518 C CA . CYS A 1 70 ? 3.884 -4.381 7.430 1.00 94.44 70 CYS A CA 1
ATOM 519 C C . CYS A 1 70 ? 3.938 -5.731 6.707 1.00 94.44 70 CYS A C 1
ATOM 521 O O . CYS A 1 70 ? 4.832 -6.536 6.971 1.00 94.44 70 CYS A O 1
ATOM 523 N N . LEU A 1 71 ? 2.958 -6.005 5.846 1.00 9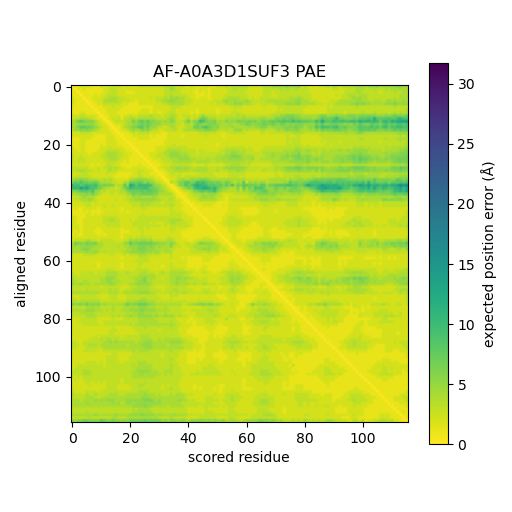4.75 71 LEU A N 1
ATOM 524 C CA . LEU A 1 71 ? 2.868 -7.270 5.117 1.00 94.75 71 LEU A CA 1
ATOM 525 C C . LEU A 1 71 ? 3.856 -7.325 3.955 1.00 94.75 71 LEU A C 1
ATOM 527 O O . LEU A 1 71 ? 4.403 -8.384 3.652 1.00 94.75 71 LEU A O 1
ATOM 531 N N . GLN A 1 72 ? 4.040 -6.198 3.267 1.00 93.44 72 GLN A N 1
ATOM 532 C CA . GLN A 1 72 ? 4.835 -6.13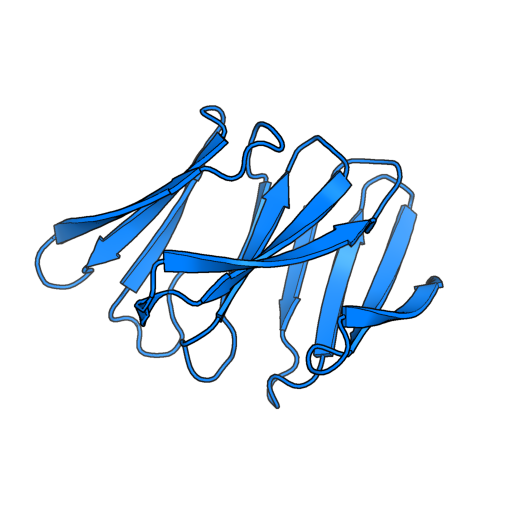0 2.047 1.00 93.44 72 GLN A CA 1
ATOM 533 C C . GLN A 1 72 ? 5.543 -4.783 1.932 1.00 93.44 72 GLN A C 1
ATOM 535 O O . GLN A 1 72 ? 4.966 -3.736 2.225 1.00 93.44 72 GLN A O 1
ATOM 540 N N . THR A 1 73 ? 6.766 -4.832 1.409 1.00 95.25 73 THR A N 1
ATOM 541 C CA . THR A 1 73 ? 7.507 -3.667 0.924 1.00 95.25 73 THR A CA 1
ATOM 542 C C . THR A 1 73 ? 7.800 -3.892 -0.552 1.00 95.25 73 THR A C 1
ATOM 544 O O . THR A 1 73 ? 8.486 -4.849 -0.911 1.00 95.25 73 THR A O 1
ATOM 547 N N . LEU A 1 74 ? 7.262 -3.032 -1.408 1.00 95.50 74 LEU A N 1
ATOM 548 C CA . LEU A 1 74 ? 7.433 -3.081 -2.852 1.00 95.50 74 LEU A CA 1
ATOM 549 C C . LEU A 1 74 ? 8.577 -2.142 -3.238 1.00 95.50 74 LEU A C 1
ATOM 551 O O . LEU A 1 74 ? 8.524 -0.943 -2.950 1.00 95.50 74 LEU A O 1
ATOM 555 N N . GLU A 1 75 ? 9.593 -2.685 -3.911 1.00 94.69 75 GLU A N 1
ATOM 556 C CA . GLU A 1 75 ? 10.676 -1.917 -4.543 1.00 94.69 75 GLU A CA 1
ATOM 557 C C . GLU A 1 75 ? 10.119 -1.179 -5.763 1.00 94.69 75 GLU A C 1
ATOM 559 O O . GLU A 1 75 ? 10.229 -1.629 -6.910 1.00 94.69 75 GLU A O 1
ATOM 564 N N . ALA A 1 76 ? 9.390 -0.100 -5.486 1.00 93.25 76 ALA A N 1
ATOM 565 C CA . ALA A 1 76 ? 8.417 0.403 -6.428 1.00 93.25 76 ALA A CA 1
ATOM 566 C C . ALA A 1 76 ? 9.032 1.307 -7.482 1.00 93.25 76 ALA A C 1
ATOM 568 O O . ALA A 1 76 ? 8.878 1.022 -8.661 1.00 93.25 76 ALA A O 1
ATOM 569 N N . HIS A 1 77 ? 9.727 2.364 -7.092 1.00 96.12 77 HIS A N 1
ATOM 570 C CA . HIS A 1 77 ? 10.181 3.396 -8.014 1.00 96.12 77 HIS A CA 1
ATOM 571 C C . HIS A 1 77 ? 11.589 3.873 -7.665 1.00 96.12 77 HIS A C 1
ATOM 573 O O . HIS A 1 77 ? 12.048 3.732 -6.537 1.00 96.12 77 HIS A O 1
ATOM 579 N N . THR A 1 78 ? 12.285 4.461 -8.640 1.00 95.00 78 THR A N 1
ATOM 580 C CA . THR A 1 78 ? 13.621 5.052 -8.415 1.00 95.00 78 THR A CA 1
ATOM 581 C C . THR A 1 78 ? 13.548 6.500 -7.925 1.00 95.00 78 THR A C 1
ATOM 583 O O . THR A 1 78 ? 14.573 7.167 -7.813 1.00 95.00 78 THR A O 1
ATOM 586 N N . ASN A 1 79 ? 12.339 7.020 -7.715 1.00 93.31 79 ASN A N 1
ATOM 587 C CA . ASN A 1 79 ? 12.069 8.372 -7.244 1.00 93.31 79 ASN A CA 1
ATOM 588 C C . ASN A 1 79 ? 10.754 8.392 -6.443 1.00 93.31 79 ASN A C 1
ATOM 590 O O . ASN A 1 79 ? 10.026 7.395 -6.404 1.00 93.31 79 ASN A O 1
ATOM 594 N N . TRP A 1 80 ? 10.435 9.531 -5.833 1.00 91.44 80 TRP A N 1
ATOM 595 C CA . TRP A 1 80 ? 9.295 9.715 -4.941 1.00 91.44 80 TRP A CA 1
ATOM 596 C C . TRP A 1 80 ? 7.985 9.286 -5.590 1.00 91.44 80 TRP A C 1
ATOM 598 O O . TRP A 1 80 ? 7.631 9.740 -6.683 1.00 91.44 80 TRP A O 1
ATOM 608 N N . VAL A 1 81 ? 7.255 8.426 -4.889 1.00 94.94 81 VAL A N 1
ATOM 609 C CA . VAL A 1 81 ? 5.906 8.025 -5.275 1.00 94.94 81 VAL A CA 1
ATOM 610 C C . VAL A 1 81 ? 4.946 9.124 -4.831 1.00 94.94 81 VAL A C 1
ATOM 612 O O . VAL A 1 81 ? 4.908 9.505 -3.664 1.00 94.94 81 VAL A O 1
ATOM 615 N N . THR A 1 82 ? 4.190 9.659 -5.780 1.00 93.94 82 THR A N 1
ATOM 616 C CA . THR A 1 82 ? 3.298 10.812 -5.588 1.00 93.94 82 THR A CA 1
ATOM 617 C C . THR A 1 82 ? 1.835 10.425 -5.514 1.00 93.94 82 THR A C 1
ATOM 619 O O . THR A 1 82 ? 1.009 11.221 -5.077 1.00 93.94 82 THR A O 1
ATOM 622 N N . GLY A 1 83 ? 1.499 9.213 -5.946 1.00 95.31 83 GLY A N 1
ATOM 623 C CA . GLY A 1 83 ? 0.130 8.735 -5.974 1.00 95.31 83 GLY A CA 1
ATOM 624 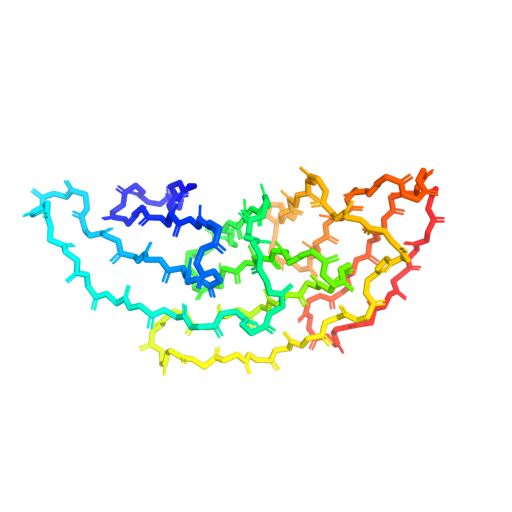C C . GLY A 1 83 ? 0.060 7.236 -5.768 1.00 95.31 83 GLY A C 1
ATOM 625 O O . GLY A 1 83 ? 0.869 6.484 -6.311 1.00 95.31 83 GLY A O 1
ATOM 626 N N . LEU A 1 84 ? -0.945 6.823 -5.002 1.00 98.00 84 LEU A N 1
ATOM 627 C CA . LEU A 1 84 ? -1.325 5.436 -4.786 1.00 98.00 84 LEU A CA 1
ATOM 628 C C . LEU A 1 84 ? -2.833 5.30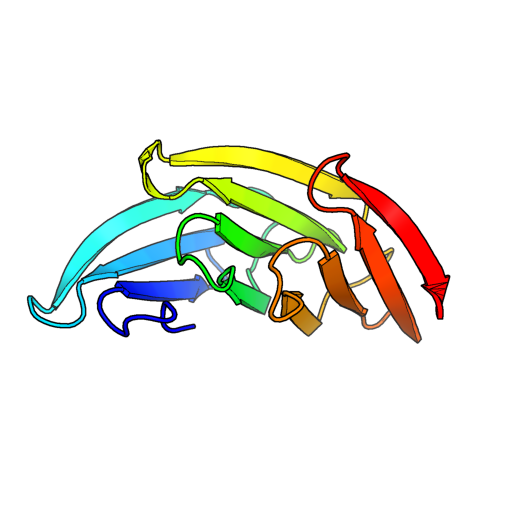5 -4.972 1.00 98.00 84 LEU A C 1
ATOM 630 O O . LEU A 1 84 ? -3.589 6.176 -4.541 1.00 98.00 84 LEU A O 1
ATOM 634 N N . ALA A 1 85 ? -3.273 4.212 -5.588 1.00 98.19 85 ALA A N 1
ATOM 635 C CA . ALA A 1 85 ? -4.691 3.904 -5.719 1.00 98.19 85 ALA A CA 1
ATOM 636 C C . ALA A 1 85 ? -4.918 2.394 -5.766 1.00 98.19 85 ALA A C 1
ATOM 638 O O . ALA A 1 85 ? -4.403 1.709 -6.652 1.00 98.19 85 ALA A O 1
ATOM 639 N N . PHE A 1 86 ? -5.710 1.868 -4.832 1.00 98.38 86 PHE A N 1
ATOM 640 C CA . PHE A 1 86 ? -6.202 0.500 -4.943 1.00 98.38 86 PHE A CA 1
ATOM 641 C C . PHE A 1 86 ? -7.268 0.411 -6.033 1.00 98.38 86 PHE A C 1
ATOM 643 O O . PHE A 1 86 ? -8.123 1.288 -6.170 1.00 98.38 86 PHE A O 1
ATOM 650 N N . ALA A 1 87 ? -7.250 -0.683 -6.789 1.00 97.56 87 ALA A N 1
ATOM 651 C CA . ALA A 1 87 ? -8.370 -1.035 -7.644 1.00 97.56 87 ALA A CA 1
ATOM 652 C C . ALA A 1 87 ? -9.620 -1.296 -6.779 1.00 97.56 87 ALA A C 1
ATOM 654 O O . ALA A 1 87 ? -9.485 -1.822 -5.672 1.00 97.56 87 ALA A O 1
ATOM 655 N N . PRO A 1 88 ? -10.842 -1.031 -7.278 1.00 96.38 88 PRO A N 1
ATOM 656 C CA . PRO A 1 88 ? -12.078 -1.237 -6.512 1.00 96.38 88 PRO A CA 1
ATOM 657 C C . PRO A 1 88 ? -12.299 -2.674 -6.021 1.00 96.38 88 PRO A C 1
ATOM 659 O O . PRO A 1 88 ? -13.018 -2.895 -5.055 1.00 96.38 88 PRO A O 1
ATOM 662 N N . ASN A 1 89 ? -11.678 -3.658 -6.675 1.00 96.00 89 ASN A N 1
ATOM 663 C CA . ASN A 1 89 ? -11.727 -5.059 -6.261 1.00 96.00 89 ASN A CA 1
ATOM 664 C C . ASN A 1 89 ? -10.635 -5.442 -5.238 1.00 96.00 89 ASN A C 1
ATOM 666 O O . ASN A 1 89 ? -10.547 -6.605 -4.864 1.00 96.00 89 ASN A O 1
ATOM 670 N N . GLY A 1 90 ? -9.756 -4.512 -4.848 1.00 95.69 90 GLY A N 1
ATOM 671 C CA . GLY A 1 90 ? -8.659 -4.718 -3.895 1.00 95.69 90 GLY A CA 1
ATOM 672 C C . GLY A 1 90 ? -7.485 -5.563 -4.405 1.00 95.69 90 GLY A C 1
ATOM 673 O O . GLY A 1 90 ? -6.451 -5.630 -3.750 1.00 95.69 90 GLY A O 1
ATOM 674 N N . THR A 1 91 ? -7.600 -6.181 -5.583 1.00 96.69 91 THR A N 1
ATOM 675 C CA . THR A 1 91 ? -6.591 -7.131 -6.095 1.00 96.69 91 THR A CA 1
ATOM 676 C C . THR A 1 91 ? -5.346 -6.458 -6.657 1.00 96.69 91 THR A C 1
ATOM 678 O O . THR A 1 91 ? -4.308 -7.103 -6.800 1.00 96.69 91 THR A O 1
ATOM 681 N N . ARG A 1 92 ? -5.439 -5.168 -6.994 1.00 97.75 92 ARG A N 1
ATOM 682 C CA . ARG A 1 92 ? -4.347 -4.408 -7.600 1.00 97.75 92 ARG A CA 1
ATOM 683 C C . ARG A 1 92 ? -4.133 -3.079 -6.906 1.00 97.75 92 ARG A C 1
ATOM 685 O O . ARG A 1 92 ? -5.083 -2.477 -6.407 1.00 97.75 92 ARG A O 1
ATOM 692 N N . LEU A 1 93 ? -2.899 -2.606 -6.975 1.00 98.38 93 LEU A N 1
ATOM 693 C CA . LEU A 1 93 ? -2.503 -1.259 -6.590 1.00 98.38 93 LEU A CA 1
ATOM 694 C C . LEU A 1 93 ? -1.815 -0.591 -7.778 1.00 98.38 93 LEU A C 1
ATOM 696 O O . LEU A 1 93 ? -0.984 -1.207 -8.442 1.00 98.38 93 LEU A O 1
ATOM 700 N N . ALA A 1 94 ? -2.174 0.657 -8.046 1.00 98.31 94 ALA A N 1
ATOM 701 C CA . ALA A 1 94 ? -1.459 1.526 -8.964 1.00 98.31 94 ALA A CA 1
ATOM 702 C C . ALA A 1 94 ? -0.578 2.495 -8.173 1.00 98.31 94 ALA A C 1
ATOM 704 O O . ALA A 1 94 ? -1.017 3.035 -7.154 1.00 98.31 94 ALA A O 1
ATOM 705 N N . SER A 1 95 ? 0.635 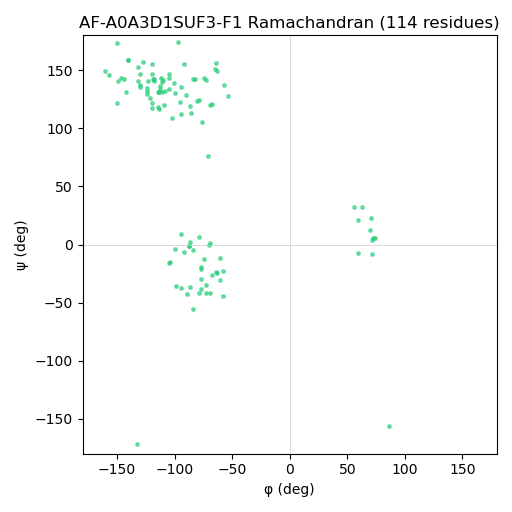2.735 -8.663 1.00 98.19 95 SER A N 1
ATOM 706 C CA . SER A 1 95 ? 1.558 3.726 -8.118 1.00 98.19 95 SER A CA 1
ATOM 707 C C . SER A 1 95 ? 2.100 4.640 -9.206 1.00 98.19 95 SER A C 1
ATOM 709 O O . SER A 1 95 ? 2.451 4.172 -10.285 1.00 98.19 95 SER A O 1
ATOM 711 N N . ALA A 1 96 ? 2.171 5.938 -8.921 1.00 97.75 96 ALA A N 1
ATOM 712 C CA . ALA A 1 96 ? 2.731 6.951 -9.812 1.00 97.75 96 ALA A CA 1
ATOM 713 C C . ALA A 1 96 ? 3.929 7.632 -9.145 1.00 97.75 96 ALA A C 1
ATOM 715 O O . ALA A 1 96 ? 3.901 7.871 -7.937 1.00 97.75 96 ALA A O 1
ATOM 716 N N . SER A 1 97 ? 4.970 7.952 -9.916 1.00 96.81 97 SER A N 1
ATOM 717 C CA . SER A 1 97 ? 6.220 8.504 -9.381 1.00 96.81 97 SER A CA 1
ATOM 718 C C . SER A 1 97 ? 6.817 9.609 -10.252 1.00 96.81 97 SER A C 1
ATOM 720 O O . SER A 1 97 ? 6.580 9.697 -11.459 1.00 96.81 97 SER A O 1
ATOM 722 N N . TRP A 1 98 ? 7.667 10.429 -9.630 1.00 95.75 98 TRP A N 1
ATOM 723 C CA . TRP A 1 98 ? 8.564 11.370 -10.307 1.00 95.75 98 TRP A CA 1
ATOM 724 C C . TRP A 1 98 ? 9.573 10.704 -11.252 1.00 95.75 98 TRP A C 1
ATOM 726 O O . TRP A 1 98 ? 10.207 11.396 -12.048 1.00 95.75 98 TRP A O 1
ATOM 736 N N . ASP A 1 99 ? 9.720 9.376 -11.221 1.00 96.44 99 ASP A N 1
ATOM 737 C CA . ASP A 1 99 ? 10.495 8.641 -12.228 1.00 96.44 99 ASP A CA 1
ATOM 738 C C . ASP A 1 99 ? 9.820 8.600 -13.615 1.00 96.44 99 ASP A C 1
ATOM 740 O O . ASP A 1 99 ? 10.413 8.108 -14.578 1.00 96.44 99 ASP A O 1
ATOM 744 N N . ARG A 1 100 ? 8.635 9.223 -13.731 1.00 97.06 100 ARG A N 1
ATOM 745 C CA . ARG A 1 100 ? 7.803 9.351 -14.936 1.00 97.06 100 ARG A CA 1
ATOM 746 C C . ARG A 1 100 ? 7.147 8.041 -15.363 1.00 97.06 100 ARG A C 1
ATOM 748 O O . ARG A 1 100 ? 6.786 7.914 -16.529 1.00 97.06 100 ARG A O 1
ATOM 755 N N . THR A 1 101 ? 6.985 7.097 -14.439 1.00 97.94 101 THR A N 1
ATOM 756 C CA . THR A 1 101 ? 6.291 5.833 -14.699 1.00 97.94 101 THR A CA 1
ATOM 757 C C . THR A 1 101 ? 5.075 5.652 -13.803 1.00 97.94 101 THR A C 1
ATOM 759 O O . THR A 1 101 ? 4.997 6.189 -12.691 1.00 97.94 101 THR A O 1
ATOM 762 N N . VAL A 1 102 ? 4.132 4.846 -14.288 1.00 98.12 102 VAL A N 1
ATOM 763 C CA . VAL A 1 102 ? 3.070 4.263 -13.465 1.00 98.12 102 VAL A CA 1
ATOM 764 C C . VAL A 1 102 ? 3.288 2.762 -13.383 1.00 98.12 102 VAL A C 1
ATOM 766 O O . VAL A 1 102 ? 3.538 2.105 -14.390 1.00 98.12 102 VAL A O 1
ATOM 769 N N . ARG A 1 103 ? 3.183 2.192 -12.186 1.00 98.44 103 ARG A N 1
ATOM 770 C CA . ARG A 1 103 ? 3.335 0.753 -11.968 1.00 98.44 103 ARG A CA 1
ATOM 771 C C . ARG A 1 103 ? 2.061 0.140 -11.419 1.00 98.44 103 ARG A C 1
ATOM 773 O O . ARG A 1 103 ? 1.376 0.737 -10.592 1.00 98.44 103 ARG A O 1
ATOM 780 N N . LEU A 1 104 ? 1.745 -1.056 -11.903 1.00 98.38 104 LEU A N 1
ATOM 781 C CA . LEU A 1 104 ? 0.616 -1.861 -11.448 1.00 98.38 104 LEU A CA 1
ATOM 782 C C . LEU A 1 104 ? 1.127 -3.088 -10.710 1.00 98.38 104 LEU A C 1
ATOM 784 O O . LEU A 1 104 ? 1.964 -3.826 -11.228 1.00 98.38 104 LEU A O 1
ATOM 788 N N . TRP A 1 105 ? 0.572 -3.330 -9.532 1.00 98.31 105 TRP A N 1
ATOM 789 C CA . TRP A 1 105 ? 0.986 -4.389 -8.622 1.00 98.31 105 TRP A CA 1
ATOM 790 C C . TRP A 1 105 ? -0.153 -5.370 -8.397 1.00 98.31 105 TRP A C 1
ATOM 792 O O . TRP A 1 105 ? -1.312 -4.965 -8.303 1.00 98.31 105 TRP A O 1
ATOM 802 N N . ASP A 1 106 ? 0.180 -6.650 -8.296 1.00 97.50 106 ASP A N 1
ATOM 803 C CA . ASP A 1 106 ? -0.716 -7.684 -7.791 1.00 97.50 106 ASP A CA 1
ATOM 804 C C . ASP A 1 106 ? -0.608 -7.749 -6.266 1.00 97.50 106 ASP A C 1
ATOM 806 O O . ASP A 1 106 ? 0.466 -8.019 -5.732 1.00 97.50 106 ASP A O 1
ATOM 810 N N . MET A 1 107 ? -1.710 -7.512 -5.557 1.00 95.69 107 MET A N 1
ATOM 811 C CA . MET A 1 107 ? -1.690 -7.402 -4.093 1.00 95.69 107 MET A CA 1
ATOM 812 C C . MET A 1 107 ? -1.604 -8.751 -3.383 1.00 95.69 107 MET A C 1
ATOM 814 O O . MET A 1 107 ? -1.160 -8.813 -2.240 1.00 95.69 107 MET A O 1
ATOM 818 N N . ALA A 1 108 ? -1.985 -9.840 -4.054 1.00 93.69 108 ALA A N 1
ATOM 819 C CA . ALA A 1 108 ? -1.876 -11.177 -3.481 1.00 93.69 108 ALA A CA 1
ATOM 820 C C . ALA A 1 108 ? -0.411 -11.642 -3.419 1.00 93.69 108 ALA A C 1
ATOM 822 O O . ALA A 1 108 ? 0.018 -12.228 -2.429 1.00 93.69 108 ALA A O 1
ATOM 823 N N . SER A 1 109 ? 0.364 -11.369 -4.471 1.00 94.38 109 SER A N 1
ATOM 824 C CA . SER A 1 109 ? 1.754 -11.819 -4.611 1.00 94.38 109 SER A CA 1
ATOM 825 C C . SER A 1 109 ? 2.804 -10.734 -4.367 1.00 94.38 109 SER A C 1
ATOM 827 O O . SER A 1 109 ? 3.982 -11.060 -4.232 1.00 94.38 109 SER A O 1
ATOM 829 N N . GLY A 1 110 ? 2.413 -9.457 -4.353 1.00 94.38 110 GLY A N 1
ATOM 830 C CA . GLY A 1 110 ? 3.329 -8.314 -4.296 1.00 94.38 110 GLY A CA 1
ATOM 831 C C . GLY A 1 110 ? 4.141 -8.116 -5.584 1.00 94.38 110 GLY A C 1
ATOM 832 O O . GLY A 1 110 ? 5.130 -7.385 -5.590 1.00 94.38 110 GLY A O 1
ATOM 833 N N . ARG A 1 111 ? 3.782 -8.792 -6.684 1.00 96.56 111 ARG A N 1
ATOM 834 C CA . ARG A 1 111 ? 4.543 -8.734 -7.940 1.00 96.56 111 ARG A CA 1
ATOM 835 C C . ARG A 1 111 ? 4.153 -7.530 -8.786 1.00 96.56 111 ARG A C 1
ATOM 837 O O . ARG A 1 111 ? 2.976 -7.192 -8.909 1.00 96.56 111 ARG A O 1
ATOM 844 N N . LEU A 1 112 ? 5.153 -6.945 -9.441 1.00 97.94 112 LEU A N 1
ATOM 845 C CA . LEU A 1 112 ? 4.951 -5.961 -10.496 1.00 97.94 112 LEU A CA 1
ATOM 846 C C . LEU A 1 112 ? 4.319 -6.647 -11.714 1.00 97.94 112 LEU A C 1
ATOM 848 O O . LEU A 1 112 ? 4.895 -7.576 -12.276 1.00 97.94 112 LEU A O 1
ATOM 852 N N . LEU A 1 113 ? 3.140 -6.182 -12.115 1.00 97.88 113 LEU A N 1
ATOM 853 C CA . LEU A 1 113 ? 2.425 -6.655 -13.299 1.00 97.88 113 LEU A CA 1
ATOM 854 C C . LEU A 1 113 ? 2.825 -5.871 -14.546 1.00 97.88 113 LEU A C 1
ATOM 856 O O . LEU A 1 113 ? 2.979 -6.453 -15.617 1.00 97.88 113 LEU A O 1
ATOM 860 N N . GLN A 1 114 ? 2.951 -4.549 -14.419 1.00 97.50 114 GLN A N 1
ATOM 861 C CA . GLN A 1 114 ? 3.182 -3.667 -15.557 1.00 97.50 114 GLN A CA 1
ATOM 862 C C . GLN A 1 114 ? 3.834 -2.353 -15.129 1.00 97.50 114 GLN A C 1
ATOM 864 O O . GLN A 1 114 ? 3.504 -1.815 -14.073 1.00 97.50 114 GLN A O 1
ATOM 869 N N . THR A 1 115 ? 4.695 -1.830 -16.001 1.00 97.88 115 THR A N 1
ATOM 870 C CA . THR A 1 115 ? 5.189 -0.449 -15.977 1.00 97.88 115 THR A CA 1
ATOM 871 C C . THR A 1 115 ? 4.674 0.256 -17.228 1.00 97.88 115 THR A C 1
ATOM 873 O O . THR A 1 115 ? 4.768 -0.300 -18.325 1.00 97.88 115 THR A O 1
ATOM 876 N N . LEU A 1 116 ? 4.101 1.441 -17.043 1.00 95.44 116 LEU A N 1
ATOM 877 C CA . LEU A 1 116 ? 3.535 2.324 -18.061 1.00 95.44 116 LEU A CA 1
ATOM 878 C C . LEU A 1 116 ? 4.352 3.612 -18.144 1.00 95.44 116 LEU A C 1
ATOM 880 O O . LEU A 1 116 ? 4.794 4.087 -17.068 1.00 95.44 116 LEU A O 1
#

Radius of gyration: 13.2 Å; Cα contacts (8 Å, |Δi|>4): 322; chains: 1; bounding box: 30×26×37 Å

Sequence (116 aa):
AFAPDGSLLAHGGDDALIQIWNVTSETLVQTLADQGGAVHAMAWSPDGKLLASSGFDGRIRVWEIQNKICLQTLEAHTNWVTGLAFAPNGTRLASASWDRTVRLWDMASGRLLQTL